Protein AF-A0A672KM28-F1 (afdb_monomer_lite)

InterPro domains:
  IPR000195 Rab-GAP-TBC domain [PF00566] (2-57)
  IPR000195 Rab-GAP-TBC domain [PS50086] (1-40)
  IPR035969 Rab-GAP-TBC domain superfamily [SSF47923] (1-80)
  IPR050302 Rab GTPase-activating TBC domain-containing protein [PTHR47219] (2-78)

Foldseek 3Di:
DDVLVVLVCVLLVCCVVVCCPLQDPPVLSVVLVVCCVVVNDVLSVLVVVLLCVVCVVVLVPDPDSVSNSVSSVVSRVDPPPDCPPPSVCSSDPPPPPDD

pLDDT: mean 72.32, std 15.63, range [36.97, 88.25]

Sequence (99 aa):
MNRHDVMWTLVVSRWFICLYVDILPVETVLRIWDCLFYEGSKILFRVALTLIRHHQNLISQAQSLPEICERFKQITHGEYVEDSSNTPLIFFPAPLSMH

Secondary structure (DSSP, 8-state):
--HHHHHHHHHHHHHHHTTTTTTS-HHHHHHHHHHHHHH-THHHHHHHHHHHHHTHHHHHT--SHHHHHHHHHHHHHS---S-TTTHHHHHS-------

Radius of gyration: 14.82 Å; chains: 1; bounding box: 28×36×39 Å

Structure (mmCIF, N/CA/C/O backbone):
data_AF-A0A672KM28-F1
#
_entry.id   AF-A0A672KM28-F1
#
loop_
_atom_site.group_PDB
_atom_site.id
_atom_site.type_symbol
_atom_site.label_atom_id
_atom_site.label_alt_id
_atom_site.label_comp_id
_atom_site.label_asym_id
_atom_site.label_entity_id
_atom_site.label_seq_id
_atom_site.pdbx_PDB_ins_code
_atom_site.Cartn_x
_atom_site.Cartn_y
_atom_site.Cartn_z
_atom_site.occupancy
_atom_site.B_iso_or_equiv
_atom_site.auth_seq_id
_atom_site.auth_comp_id
_atom_site.auth_asym_id
_atom_site.auth_atom_id
_atom_site.pdbx_PDB_model_num
ATOM 1 N N . MET A 1 1 ? 8.017 -12.128 21.179 1.00 52.12 1 MET A N 1
ATOM 2 C CA . MET A 1 1 ? 7.391 -11.541 19.975 1.00 52.12 1 MET A CA 1
ATOM 3 C C . MET A 1 1 ? 5.896 -11.418 20.230 1.00 52.12 1 MET A C 1
ATOM 5 O O . MET A 1 1 ? 5.265 -12.429 20.519 1.00 52.12 1 MET A O 1
ATOM 9 N N . ASN A 1 2 ? 5.338 -10.208 20.222 1.00 61.69 2 ASN A N 1
ATOM 10 C CA . ASN A 1 2 ? 3.908 -9.998 20.467 1.00 61.69 2 ASN A CA 1
ATOM 11 C C . ASN A 1 2 ? 3.105 -10.484 19.248 1.00 61.69 2 ASN A C 1
ATOM 13 O O . ASN A 1 2 ? 3.443 -10.127 18.125 1.00 61.69 2 ASN A O 1
ATOM 17 N N . ARG A 1 3 ? 2.042 -11.282 19.433 1.00 61.84 3 ARG A N 1
ATOM 18 C CA . ARG A 1 3 ? 1.231 -11.829 18.315 1.00 61.84 3 ARG A CA 1
ATOM 19 C C . ARG A 1 3 ? 0.689 -10.746 17.370 1.00 61.84 3 ARG A C 1
ATOM 21 O O . ARG A 1 3 ? 0.528 -11.000 16.182 1.00 61.84 3 ARG A O 1
ATOM 28 N N . HIS A 1 4 ? 0.450 -9.543 17.892 1.00 65.75 4 HIS A N 1
ATOM 29 C CA . HIS A 1 4 ? -0.005 -8.384 17.121 1.00 65.75 4 HIS A CA 1
ATOM 30 C C . HIS A 1 4 ? 1.023 -7.893 16.090 1.00 65.75 4 HIS A C 1
ATOM 32 O O . HIS A 1 4 ? 0.639 -7.485 14.999 1.00 65.75 4 HIS A O 1
ATOM 38 N N . ASP A 1 5 ? 2.315 -7.988 16.406 1.00 65.12 5 ASP A N 1
ATOM 39 C CA . ASP A 1 5 ? 3.414 -7.571 15.525 1.00 65.12 5 ASP A CA 1
ATOM 40 C C . ASP A 1 5 ? 3.515 -8.490 14.293 1.00 65.12 5 ASP A C 1
ATOM 42 O O . ASP A 1 5 ? 3.616 -8.059 13.142 1.00 65.12 5 ASP A O 1
ATOM 46 N N . VAL A 1 6 ? 3.335 -9.793 14.533 1.00 73.00 6 VAL A N 1
ATOM 47 C CA . VAL A 1 6 ? 3.306 -10.815 13.480 1.00 73.00 6 VAL A CA 1
ATOM 48 C C . VAL A 1 6 ? 2.109 -10.608 12.545 1.00 73.00 6 VAL A C 1
ATOM 50 O O . VAL A 1 6 ? 2.267 -10.678 11.331 1.00 73.00 6 VAL A O 1
ATOM 53 N N . MET A 1 7 ? 0.922 -10.304 13.082 1.00 74.06 7 MET A N 1
ATOM 54 C CA . MET A 1 7 ? -0.280 -10.039 12.274 1.00 74.06 7 MET A CA 1
ATOM 55 C C . MET A 1 7 ? -0.097 -8.827 11.352 1.00 74.06 7 MET A C 1
ATOM 57 O O . MET A 1 7 ? -0.408 -8.908 10.166 1.00 74.06 7 MET A O 1
ATOM 61 N N . TRP A 1 8 ? 0.444 -7.726 11.879 1.00 73.69 8 TRP A N 1
ATOM 62 C CA . TRP A 1 8 ? 0.675 -6.506 11.104 1.00 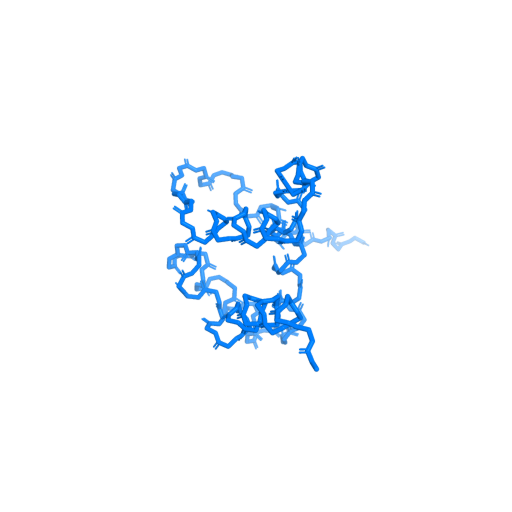73.69 8 TRP A CA 1
ATOM 63 C C . TRP A 1 8 ? 1.692 -6.722 9.983 1.00 73.69 8 TRP A C 1
ATOM 65 O O . TRP A 1 8 ? 1.449 -6.368 8.828 1.00 73.69 8 TRP A O 1
ATOM 75 N N . THR A 1 9 ? 2.804 -7.381 10.314 1.00 80.31 9 THR A N 1
ATOM 76 C CA . THR A 1 9 ? 3.858 -7.705 9.352 1.00 80.31 9 THR A CA 1
ATOM 77 C C . THR A 1 9 ? 3.315 -8.556 8.206 1.00 80.31 9 THR A C 1
ATOM 79 O O . THR A 1 9 ? 3.625 -8.279 7.050 1.00 80.31 9 THR A O 1
ATOM 82 N N . LEU A 1 10 ? 2.458 -9.544 8.482 1.00 79.38 10 LEU A N 1
ATOM 83 C CA . LEU A 1 10 ? 1.845 -10.394 7.452 1.00 79.38 10 LEU A CA 1
ATOM 84 C C . LEU A 1 10 ? 0.906 -9.622 6.514 1.00 79.38 10 LEU A C 1
ATOM 86 O O . LEU A 1 10 ? 0.954 -9.825 5.303 1.00 79.38 10 LEU A O 1
ATOM 90 N N . VAL A 1 11 ? 0.076 -8.722 7.048 1.00 76.81 11 VAL A N 1
ATOM 91 C CA . VAL A 1 11 ? -0.848 -7.915 6.232 1.00 76.81 11 VAL A CA 1
ATOM 92 C C . VAL A 1 11 ? -0.075 -7.003 5.281 1.00 76.81 11 VAL A C 1
ATOM 94 O O . VAL A 1 11 ? -0.336 -7.005 4.080 1.00 76.81 11 VAL A O 1
ATOM 97 N N . VAL A 1 12 ? 0.908 -6.268 5.804 1.00 78.12 12 VAL A N 1
ATOM 98 C CA . VAL A 1 12 ? 1.685 -5.304 5.017 1.00 78.12 12 VAL A CA 1
ATOM 99 C C . VAL A 1 12 ? 2.612 -6.017 4.032 1.00 78.12 12 VAL A C 1
ATOM 101 O O . VAL A 1 12 ? 2.670 -5.637 2.867 1.00 78.12 12 VAL A O 1
ATOM 104 N N . SER A 1 13 ? 3.303 -7.082 4.452 1.00 83.44 13 SER A N 1
ATOM 105 C CA . SER A 1 13 ? 4.191 -7.847 3.561 1.00 83.44 13 SER A CA 1
ATOM 106 C C . SER A 1 13 ? 3.444 -8.480 2.391 1.00 83.44 13 SER A C 1
ATOM 108 O O . SER A 1 13 ? 3.978 -8.491 1.283 1.00 83.44 13 SER A O 1
ATOM 110 N N . ARG A 1 14 ? 2.196 -8.928 2.585 1.00 82.88 14 ARG A N 1
ATOM 111 C CA . ARG A 1 14 ? 1.380 -9.489 1.500 1.00 82.88 14 ARG A CA 1
ATOM 112 C C . ARG A 1 14 ? 1.166 -8.496 0.358 1.00 82.88 14 ARG A C 1
ATOM 114 O O . ARG A 1 14 ? 1.202 -8.898 -0.797 1.00 82.88 14 ARG A O 1
ATOM 121 N N . TRP A 1 15 ? 1.011 -7.206 0.654 1.00 81.50 15 TRP A N 1
ATOM 122 C CA . TRP A 1 15 ? 0.848 -6.170 -0.373 1.00 81.50 15 TRP A CA 1
ATOM 123 C C . TRP A 1 15 ? 2.068 -6.061 -1.290 1.00 81.50 15 TRP A C 1
ATOM 125 O O . TRP A 1 15 ? 1.922 -5.978 -2.508 1.00 81.50 15 TRP A O 1
ATOM 135 N N . PHE A 1 16 ? 3.265 -6.111 -0.703 1.00 83.19 16 PHE A N 1
ATOM 136 C CA . PHE A 1 16 ? 4.521 -5.995 -1.440 1.00 83.19 16 PHE A CA 1
ATOM 137 C C . PHE A 1 16 ? 4.925 -7.301 -2.132 1.00 83.19 16 PHE A C 1
ATOM 139 O O . PHE A 1 16 ? 5.433 -7.252 -3.246 1.00 83.19 16 PHE A O 1
ATOM 146 N N . ILE A 1 17 ? 4.680 -8.459 -1.511 1.00 84.12 17 ILE A N 1
ATOM 147 C CA . ILE A 1 17 ? 5.007 -9.773 -2.091 1.00 84.12 17 ILE A CA 1
ATOM 148 C C . ILE A 1 17 ? 4.091 -10.082 -3.278 1.00 84.12 17 ILE A C 1
ATOM 150 O O . ILE A 1 17 ? 4.574 -10.512 -4.321 1.00 84.12 17 ILE A O 1
ATOM 154 N N . CYS A 1 18 ? 2.786 -9.829 -3.145 1.00 84.12 18 CYS A N 1
ATOM 155 C CA . CYS A 1 18 ? 1.822 -10.071 -4.219 1.00 84.12 18 CYS A CA 1
ATOM 156 C C . CYS A 1 18 ? 1.726 -8.910 -5.220 1.00 84.12 18 CYS A C 1
ATOM 158 O O . CYS A 1 18 ? 0.883 -8.961 -6.111 1.00 84.12 18 CYS A O 1
ATOM 160 N N . LEU A 1 19 ? 2.522 -7.842 -5.064 1.00 82.31 19 LEU A N 1
ATOM 161 C CA . LEU A 1 19 ? 2.480 -6.642 -5.913 1.00 82.31 19 LEU A CA 1
ATOM 162 C C . LEU A 1 19 ? 1.050 -6.129 -6.166 1.00 82.31 19 LEU A C 1
ATOM 164 O O . LEU A 1 19 ? 0.711 -5.734 -7.281 1.00 82.31 19 LEU A O 1
ATOM 168 N N . TYR A 1 20 ? 0.213 -6.158 -5.126 1.00 83.19 20 TYR A N 1
ATOM 169 C CA . TYR A 1 20 ? -1.199 -5.755 -5.148 1.00 83.19 20 TYR A CA 1
ATOM 170 C C . TYR A 1 20 ? -2.153 -6.575 -6.043 1.00 83.1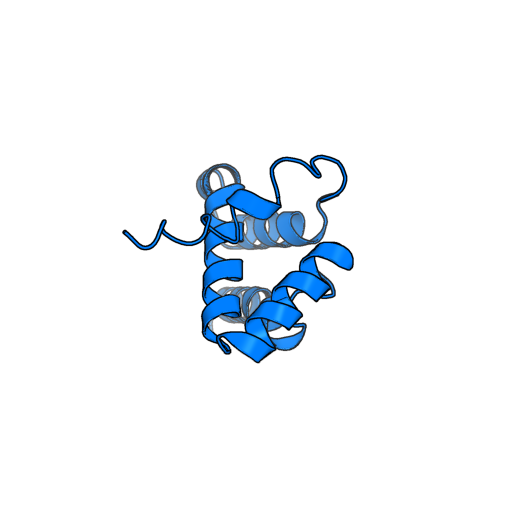9 20 TYR A C 1
ATOM 172 O O . TYR A 1 20 ? -3.331 -6.230 -6.095 1.00 83.19 20 TYR A O 1
ATOM 180 N N . VAL A 1 21 ? -1.709 -7.672 -6.675 1.00 80.00 21 VAL A N 1
ATOM 181 C CA . VAL A 1 21 ? -2.534 -8.523 -7.567 1.00 80.00 21 VAL A CA 1
ATOM 182 C C . VAL A 1 21 ? -3.792 -9.053 -6.877 1.00 80.00 21 VAL A C 1
ATOM 184 O O . VAL A 1 21 ? -4.872 -9.004 -7.449 1.00 80.00 21 VAL A O 1
ATOM 187 N N . ASP A 1 22 ? -3.661 -9.513 -5.632 1.00 75.75 22 ASP A N 1
ATOM 188 C CA . ASP A 1 22 ? -4.777 -10.069 -4.849 1.00 75.75 22 ASP A CA 1
ATOM 189 C C . ASP A 1 22 ? -5.593 -8.996 -4.107 1.00 75.75 22 ASP A C 1
ATOM 191 O O . ASP A 1 22 ? -6.438 -9.317 -3.274 1.00 75.75 22 ASP A O 1
ATOM 195 N N . ILE A 1 23 ? -5.270 -7.718 -4.320 1.00 75.25 23 ILE A N 1
ATOM 196 C CA . ILE A 1 23 ? -5.738 -6.598 -3.495 1.00 75.25 23 ILE A CA 1
ATOM 197 C C . ILE A 1 23 ? -6.545 -5.594 -4.318 1.00 75.25 23 ILE A C 1
ATOM 199 O O . ILE A 1 23 ? -7.447 -4.957 -3.786 1.00 75.25 23 ILE A O 1
ATOM 203 N N . LEU A 1 24 ? -6.198 -5.424 -5.594 1.00 77.06 24 LEU A N 1
ATOM 204 C CA . LEU A 1 24 ? -6.784 -4.437 -6.493 1.00 77.06 24 LEU A CA 1
ATOM 205 C C . LEU A 1 24 ? -7.262 -5.107 -7.789 1.00 77.06 24 LEU A C 1
ATOM 207 O O . LEU A 1 24 ? -6.748 -6.162 -8.158 1.00 77.06 24 LEU A O 1
ATOM 211 N N . PRO A 1 25 ? -8.200 -4.487 -8.527 1.00 77.75 25 PRO A N 1
ATOM 212 C CA . PRO A 1 25 ? -8.609 -4.979 -9.835 1.00 77.75 25 PRO A CA 1
ATOM 213 C C . PRO A 1 25 ? -7.422 -5.097 -10.793 1.00 77.75 25 PRO A C 1
ATOM 215 O O . PRO A 1 25 ? -6.534 -4.237 -10.801 1.00 77.75 25 PRO A O 1
ATOM 218 N N . VAL A 1 26 ? -7.457 -6.112 -11.660 1.00 80.19 26 VAL A N 1
ATOM 219 C CA . VAL A 1 26 ? -6.373 -6.426 -12.607 1.00 80.19 26 VAL A CA 1
ATOM 220 C C . VAL A 1 26 ? -5.933 -5.215 -13.435 1.00 80.19 26 VAL A C 1
ATOM 222 O O . VAL A 1 26 ? -4.739 -4.993 -13.599 1.00 80.19 26 VAL A O 1
ATOM 225 N N . GLU A 1 27 ? -6.863 -4.367 -13.879 1.00 78.12 27 GLU A N 1
ATOM 226 C CA . GLU A 1 27 ? -6.536 -3.158 -14.646 1.00 78.12 27 GLU A CA 1
ATOM 227 C C . GLU A 1 27 ? -5.666 -2.167 -13.861 1.00 78.12 27 GLU A C 1
ATOM 229 O O . GLU A 1 27 ? -4.746 -1.562 -14.410 1.00 78.12 27 GLU A O 1
ATOM 234 N N . THR A 1 28 ? -5.930 -2.007 -12.561 1.00 79.31 28 THR A N 1
ATOM 235 C CA . THR A 1 28 ? -5.140 -1.124 -11.692 1.00 79.31 28 THR A CA 1
ATOM 236 C C . THR A 1 28 ? -3.770 -1.731 -11.414 1.00 79.31 28 THR A C 1
ATOM 238 O O . THR A 1 28 ? -2.763 -1.026 -11.439 1.00 79.31 28 THR A O 1
ATOM 241 N N . VAL A 1 29 ? -3.717 -3.046 -11.203 1.00 84.69 29 VAL A N 1
ATOM 242 C CA . VAL A 1 29 ? -2.472 -3.786 -10.970 1.00 84.69 29 VAL A CA 1
ATOM 243 C C . VAL A 1 29 ? -1.541 -3.685 -12.176 1.00 84.69 29 VAL A C 1
ATOM 245 O O . VAL A 1 29 ? -0.365 -3.377 -12.003 1.00 84.69 29 VAL A O 1
ATOM 248 N N . LEU A 1 30 ? -2.066 -3.854 -13.393 1.00 83.75 30 LEU A N 1
ATOM 249 C CA . LEU A 1 30 ? -1.284 -3.720 -14.624 1.00 83.75 30 LEU A CA 1
ATOM 250 C C . LEU A 1 30 ? -0.673 -2.318 -14.761 1.00 83.75 30 LEU A C 1
ATOM 252 O O . LEU A 1 30 ? 0.515 -2.206 -15.042 1.00 83.75 30 LEU A O 1
ATOM 256 N N . ARG A 1 31 ? -1.419 -1.252 -14.439 1.00 82.69 31 ARG A N 1
ATOM 257 C CA . ARG A 1 31 ? -0.871 0.120 -14.425 1.00 82.69 31 ARG A CA 1
ATOM 258 C C . ARG A 1 31 ? 0.218 0.313 -13.369 1.00 82.69 31 ARG A C 1
ATOM 260 O O . ARG A 1 31 ? 1.214 0.987 -13.619 1.00 82.69 31 ARG A O 1
ATOM 267 N N . ILE A 1 32 ? 0.044 -0.266 -12.178 1.00 84.56 32 ILE A N 1
ATOM 268 C CA . ILE A 1 32 ? 1.081 -0.249 -11.134 1.00 84.56 32 ILE A CA 1
ATOM 269 C C . ILE A 1 32 ? 2.343 -0.945 -11.645 1.00 84.56 32 ILE A C 1
ATOM 271 O O . ILE A 1 32 ? 3.445 -0.464 -11.387 1.00 84.56 32 ILE A O 1
ATOM 275 N N . TRP A 1 33 ? 2.191 -2.051 -12.373 1.00 88.12 33 TRP A N 1
ATOM 276 C CA . TRP A 1 33 ? 3.302 -2.798 -12.951 1.00 88.12 33 TRP A CA 1
ATOM 277 C C . TRP A 1 33 ? 4.006 -2.022 -14.064 1.00 88.12 33 TRP A C 1
ATOM 279 O O . TRP A 1 33 ? 5.232 -1.959 -14.048 1.00 88.12 33 TRP A O 1
ATOM 289 N N . ASP A 1 34 ? 3.274 -1.355 -14.957 1.00 86.50 34 ASP A N 1
ATOM 290 C CA . ASP A 1 34 ? 3.864 -0.480 -15.979 1.00 86.50 34 ASP A CA 1
ATOM 291 C C . ASP A 1 34 ? 4.776 0.578 -15.337 1.00 86.50 34 ASP A C 1
ATOM 293 O O . ASP A 1 34 ? 5.934 0.757 -15.725 1.00 86.50 34 ASP A O 1
ATOM 297 N N . CYS A 1 35 ? 4.298 1.229 -14.275 1.00 83.25 35 CYS A N 1
ATOM 298 C CA . CYS A 1 35 ? 5.080 2.227 -13.549 1.00 83.25 35 CYS A CA 1
ATOM 299 C C . CYS A 1 35 ? 6.193 1.612 -12.692 1.00 83.25 35 CYS A C 1
ATOM 301 O O . CYS A 1 35 ? 7.235 2.240 -12.515 1.00 83.25 35 CYS A O 1
ATOM 303 N N . LEU A 1 36 ? 6.019 0.391 -12.181 1.00 87.38 36 LEU A N 1
ATOM 304 C CA . LEU A 1 36 ? 7.071 -0.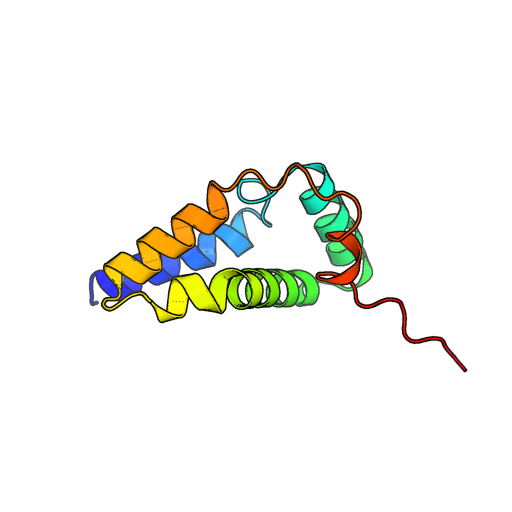354 -11.489 1.00 87.38 36 LEU A CA 1
ATOM 305 C C . LEU A 1 36 ? 8.249 -0.641 -12.427 1.00 87.38 36 LEU A C 1
ATOM 307 O O . LEU A 1 36 ? 9.395 -0.467 -12.018 1.00 87.38 36 LEU A O 1
ATOM 311 N N . PHE A 1 37 ? 7.985 -1.055 -13.667 1.00 87.19 37 PHE A N 1
ATOM 312 C CA . PHE A 1 37 ? 9.033 -1.323 -14.653 1.00 87.19 37 PHE A CA 1
ATOM 313 C C . PHE A 1 37 ? 9.673 -0.043 -15.207 1.00 87.19 37 PHE A C 1
ATOM 315 O O . PHE A 1 37 ? 10.838 -0.080 -15.597 1.00 87.19 37 PHE A O 1
ATOM 322 N N . TYR A 1 38 ? 8.952 1.084 -15.204 1.00 87.25 38 TYR A N 1
ATOM 323 C CA . TYR A 1 38 ? 9.460 2.375 -15.676 1.00 87.25 38 TYR A CA 1
ATOM 324 C C . TYR A 1 38 ? 10.199 3.197 -14.597 1.00 87.25 38 TYR A C 1
ATOM 326 O O . TYR A 1 38 ? 11.349 3.581 -14.797 1.00 87.25 38 TYR A O 1
ATOM 334 N N . GLU A 1 39 ? 9.570 3.472 -13.446 1.00 85.31 39 GLU A N 1
ATOM 335 C CA . GLU A 1 39 ? 10.129 4.298 -12.353 1.00 85.31 39 GLU A CA 1
ATOM 336 C C . GLU A 1 39 ? 10.861 3.479 -11.272 1.00 85.31 39 GLU A C 1
ATOM 338 O O . GLU A 1 39 ? 11.670 4.023 -10.511 1.00 85.31 39 GLU A O 1
ATOM 343 N N . GLY A 1 40 ? 10.565 2.181 -11.160 1.00 86.81 40 GLY A N 1
ATOM 344 C CA . GLY A 1 40 ? 11.107 1.288 -10.134 1.00 86.81 40 GLY A CA 1
ATOM 345 C C . GLY A 1 40 ? 10.217 1.113 -8.893 1.00 86.81 40 GLY A C 1
ATOM 346 O O . GLY A 1 40 ? 9.078 1.576 -8.803 1.00 86.81 40 GLY A O 1
ATOM 347 N N . SER A 1 41 ? 10.757 0.435 -7.873 1.00 88.25 41 SER A N 1
ATOM 348 C CA . SER A 1 41 ? 10.007 -0.053 -6.696 1.00 88.25 41 SER A CA 1
ATOM 349 C C . SER A 1 41 ? 9.406 1.027 -5.789 1.00 88.25 41 SER A C 1
ATOM 351 O O . SER A 1 41 ? 8.561 0.720 -4.945 1.00 88.25 41 SER A O 1
ATOM 353 N N . LYS A 1 42 ? 9.774 2.302 -5.972 1.00 85.94 42 LYS A N 1
ATOM 354 C CA . LYS A 1 42 ? 9.197 3.439 -5.230 1.00 85.94 42 LYS A CA 1
ATOM 355 C C . LYS A 1 42 ? 7.683 3.548 -5.423 1.00 85.94 42 LYS A C 1
ATOM 357 O O . LYS A 1 42 ? 6.989 4.003 -4.513 1.00 85.94 42 LYS A O 1
ATOM 362 N N . ILE A 1 43 ? 7.173 3.098 -6.571 1.00 86.94 43 ILE A N 1
ATOM 363 C CA . ILE A 1 43 ? 5.738 3.065 -6.860 1.00 86.94 43 ILE A CA 1
ATOM 364 C C . ILE A 1 43 ? 4.985 2.204 -5.847 1.00 86.94 43 ILE A C 1
ATOM 366 O O . ILE A 1 43 ? 3.936 2.628 -5.374 1.00 86.94 43 ILE A O 1
ATOM 370 N N . LEU A 1 44 ? 5.541 1.067 -5.421 1.00 86.69 44 LEU A N 1
ATOM 371 C CA . LEU A 1 44 ? 4.880 0.176 -4.460 1.00 86.69 44 LEU A CA 1
ATOM 372 C C . LEU A 1 44 ? 4.626 0.887 -3.123 1.00 86.69 44 LEU A C 1
ATOM 374 O O . LEU A 1 44 ? 3.536 0.824 -2.566 1.00 86.69 44 LEU A O 1
ATOM 378 N N . PHE A 1 45 ? 5.592 1.660 -2.628 1.00 87.00 45 PHE A N 1
ATOM 379 C CA . PHE A 1 45 ? 5.397 2.430 -1.396 1.00 87.00 45 PHE A CA 1
ATOM 380 C C . PHE A 1 45 ? 4.369 3.553 -1.557 1.00 87.00 45 PHE A C 1
ATOM 382 O O . PHE A 1 45 ? 3.571 3.788 -0.648 1.00 87.00 45 PHE A O 1
ATOM 389 N N . ARG A 1 46 ? 4.353 4.227 -2.715 1.00 85.38 46 ARG A N 1
ATOM 390 C CA . ARG A 1 46 ? 3.335 5.242 -3.029 1.00 85.38 46 ARG A CA 1
ATOM 391 C C . ARG A 1 46 ? 1.941 4.623 -3.036 1.00 85.38 46 ARG A C 1
ATOM 393 O O . ARG A 1 46 ? 1.040 5.184 -2.426 1.00 85.38 46 ARG A O 1
ATOM 400 N N . VAL A 1 47 ? 1.796 3.443 -3.641 1.00 84.75 47 VAL A N 1
ATOM 401 C CA . VAL A 1 47 ? 0.548 2.671 -3.665 1.00 84.75 47 VAL A CA 1
ATOM 402 C C . VAL A 1 47 ? 0.064 2.366 -2.255 1.00 84.75 47 VAL A C 1
ATOM 404 O O . VAL A 1 47 ? -1.067 2.705 -1.910 1.00 84.75 47 VAL A O 1
ATOM 407 N N . ALA A 1 48 ? 0.930 1.787 -1.416 1.00 85.62 48 ALA A N 1
ATOM 408 C CA . ALA A 1 48 ? 0.597 1.484 -0.026 1.00 85.62 48 ALA A CA 1
ATOM 409 C C . ALA A 1 48 ? 0.115 2.731 0.728 1.00 85.62 48 ALA A C 1
ATOM 411 O O . ALA A 1 48 ? -0.924 2.696 1.386 1.00 85.62 48 ALA A O 1
ATOM 412 N N . LEU A 1 49 ? 0.846 3.844 0.618 1.00 83.75 49 LEU A N 1
ATOM 413 C CA . LEU A 1 49 ? 0.502 5.077 1.320 1.00 83.75 49 LEU A CA 1
ATOM 414 C C . LEU A 1 49 ? -0.819 5.665 0.818 1.00 83.75 49 LEU A C 1
ATOM 416 O O . LEU A 1 49 ? -1.625 6.126 1.621 1.00 83.75 49 LEU A O 1
ATOM 420 N N . THR A 1 50 ? -1.061 5.627 -0.489 1.00 83.88 50 THR A N 1
ATOM 421 C CA . THR A 1 50 ? -2.318 6.075 -1.088 1.00 83.88 50 THR A CA 1
ATOM 422 C C . THR A 1 50 ? -3.503 5.258 -0.581 1.00 83.88 50 THR A C 1
ATOM 424 O O . THR A 1 50 ? -4.504 5.844 -0.171 1.00 83.88 50 THR A O 1
ATOM 427 N N . LEU A 1 51 ? -3.380 3.929 -0.520 1.00 80.31 51 LEU A N 1
ATOM 428 C CA . LEU A 1 51 ? -4.424 3.057 0.028 1.00 80.31 51 LEU A CA 1
ATOM 429 C C . LEU A 1 51 ? -4.718 3.375 1.496 1.00 80.31 51 LEU A C 1
ATOM 431 O O . LEU A 1 51 ? -5.883 3.488 1.879 1.00 80.31 51 LEU A O 1
ATOM 435 N N . ILE A 1 52 ? -3.674 3.590 2.301 1.00 82.19 52 ILE A N 1
ATOM 436 C CA . ILE A 1 52 ? -3.806 3.984 3.710 1.00 82.19 52 ILE A CA 1
ATOM 437 C C . ILE A 1 52 ? -4.491 5.346 3.832 1.00 82.19 52 ILE A C 1
ATOM 439 O O . ILE A 1 52 ? -5.392 5.502 4.649 1.00 82.19 52 ILE A O 1
ATOM 443 N N . ARG A 1 53 ? -4.103 6.329 3.012 1.00 82.69 53 ARG A N 1
ATOM 444 C CA . ARG A 1 53 ? -4.699 7.673 3.019 1.00 82.69 53 ARG A CA 1
ATOM 445 C C . ARG A 1 53 ? -6.169 7.650 2.622 1.00 82.69 53 ARG A C 1
ATOM 447 O O . ARG A 1 53 ? -6.967 8.342 3.244 1.00 82.69 53 ARG A O 1
ATOM 454 N N . HIS A 1 54 ? -6.533 6.847 1.626 1.00 80.56 54 HIS A N 1
ATOM 455 C CA . HIS A 1 54 ? -7.921 6.708 1.193 1.00 80.56 54 HIS A CA 1
ATOM 456 C C . HIS A 1 54 ? -8.803 6.111 2.300 1.00 80.56 54 HIS A C 1
ATOM 458 O O . HIS A 1 54 ? -9.914 6.576 2.537 1.00 80.56 54 HIS A O 1
ATOM 464 N N . HIS A 1 55 ? -8.267 5.150 3.053 1.00 80.12 55 HIS A N 1
ATOM 465 C CA . HIS A 1 55 ? -8.965 4.500 4.162 1.00 80.12 55 HIS A CA 1
ATOM 466 C C . HIS A 1 55 ? -8.634 5.118 5.523 1.00 80.12 55 HIS A C 1
ATOM 468 O O . HIS A 1 55 ? -8.975 4.543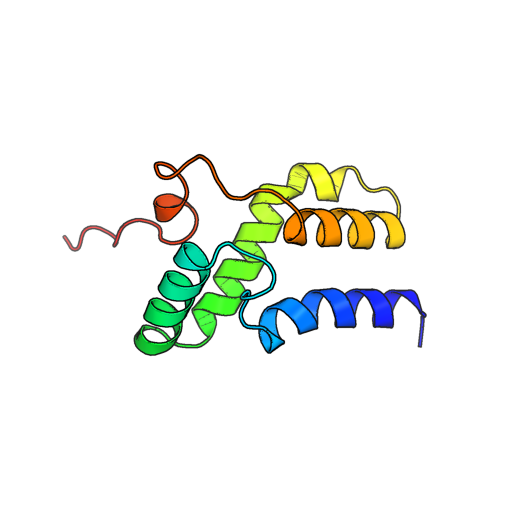 6.556 1.00 80.12 55 HIS A O 1
ATOM 474 N N . GLN A 1 56 ? -8.001 6.296 5.558 1.00 81.88 56 GLN A N 1
ATOM 475 C CA . GLN A 1 56 ? -7.530 6.910 6.800 1.00 81.88 56 GLN A CA 1
ATOM 476 C C . GLN A 1 56 ? -8.682 7.117 7.784 1.00 81.88 56 GLN A C 1
ATOM 478 O O . GLN A 1 56 ? -8.520 6.833 8.963 1.00 81.88 56 GLN A O 1
ATOM 483 N N . ASN A 1 57 ? -9.852 7.537 7.293 1.00 81.19 57 ASN A N 1
ATOM 484 C CA . ASN A 1 57 ? -11.049 7.731 8.115 1.00 81.19 57 ASN A CA 1
ATOM 485 C C . ASN A 1 57 ? -11.573 6.415 8.717 1.00 81.19 57 ASN A C 1
ATOM 487 O O . ASN A 1 57 ? -12.054 6.404 9.846 1.00 81.19 57 ASN A O 1
ATOM 491 N N . LEU A 1 58 ? -11.467 5.300 7.984 1.00 80.69 58 LEU A N 1
ATOM 492 C CA . LEU A 1 58 ? -11.829 3.964 8.473 1.00 80.69 58 LEU A CA 1
ATOM 493 C C . LEU A 1 58 ? -10.817 3.457 9.505 1.00 80.69 58 LEU A C 1
ATOM 495 O O . LEU A 1 58 ? -11.199 2.883 10.522 1.00 80.69 58 LEU A O 1
ATOM 499 N N . ILE A 1 59 ? -9.529 3.691 9.257 1.00 82.38 59 ILE A N 1
ATOM 500 C CA . ILE A 1 59 ? -8.439 3.287 10.147 1.00 82.38 59 ILE A CA 1
ATOM 501 C C . ILE A 1 59 ? -8.460 4.111 11.439 1.00 82.38 59 ILE A C 1
ATOM 503 O O . ILE A 1 59 ? -8.279 3.552 12.515 1.00 82.38 59 ILE A O 1
ATOM 507 N N . SER A 1 60 ? -8.737 5.416 11.365 1.00 83.69 60 SER A N 1
ATOM 508 C CA . SER A 1 60 ? -8.768 6.307 12.533 1.00 83.69 60 SER A CA 1
ATOM 509 C C . SER A 1 60 ? -9.910 6.010 13.502 1.00 83.69 60 SER A C 1
ATOM 511 O O . SER A 1 60 ? -9.855 6.430 14.651 1.00 83.69 60 SER A O 1
ATOM 513 N N . GLN A 1 61 ? -10.956 5.317 13.045 1.00 85.19 61 GLN A N 1
ATOM 514 C CA . GLN A 1 61 ? -12.080 4.897 13.886 1.00 85.19 61 GLN A CA 1
ATOM 515 C C . GLN A 1 61 ? -11.798 3.609 14.670 1.00 85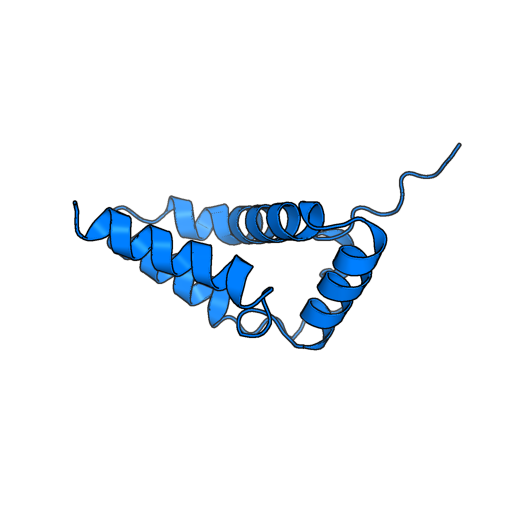.19 61 GLN A C 1
ATOM 517 O O . GLN A 1 61 ? -12.562 3.278 15.574 1.00 85.19 61 GLN A O 1
ATOM 522 N N . ALA A 1 62 ? -10.736 2.872 14.339 1.00 85.06 62 ALA A N 1
ATOM 523 C CA . ALA A 1 62 ? -10.379 1.655 15.051 1.00 85.06 62 ALA A CA 1
ATOM 524 C C . ALA A 1 62 ? -9.781 1.983 16.428 1.00 85.06 62 ALA A C 1
ATOM 526 O O . ALA A 1 62 ? -8.887 2.820 16.552 1.00 85.06 62 ALA A O 1
ATOM 527 N N . GLN A 1 63 ? -10.248 1.292 17.465 1.00 81.94 63 GLN A N 1
ATOM 528 C CA . GLN A 1 63 ? -9.824 1.500 18.854 1.00 81.94 63 GLN A CA 1
ATOM 529 C C . GLN A 1 63 ? -8.772 0.481 19.307 1.00 81.94 63 GLN A C 1
ATOM 531 O O . GLN A 1 63 ? -8.242 0.570 20.414 1.00 81.94 63 GLN A O 1
ATOM 536 N N . SER A 1 64 ? -8.454 -0.502 18.460 1.00 81.06 64 SER A N 1
ATOM 537 C CA . SER A 1 64 ? -7.501 -1.562 18.777 1.00 81.06 64 SER A CA 1
ATOM 538 C C . SER A 1 64 ? -6.727 -2.053 17.548 1.00 81.06 64 SER A C 1
ATOM 540 O O . SER A 1 64 ? -7.211 -1.999 16.419 1.00 81.06 64 SER A O 1
ATOM 542 N N . LEU A 1 65 ? -5.517 -2.583 17.765 1.00 76.50 65 LEU A N 1
ATOM 543 C CA . LEU A 1 65 ? -4.692 -3.178 16.701 1.00 76.50 65 LEU A CA 1
ATOM 544 C C . LEU A 1 65 ? -5.407 -4.292 15.905 1.00 76.50 65 LEU A C 1
ATOM 546 O O . LEU A 1 65 ? -5.262 -4.317 14.680 1.00 76.50 65 LEU A O 1
ATOM 550 N N . PRO A 1 66 ? -6.181 -5.202 16.536 1.00 80.38 66 PRO A N 1
ATOM 551 C CA . PRO A 1 66 ? -6.982 -6.182 15.805 1.00 80.38 66 PRO A CA 1
ATOM 552 C C . PRO A 1 66 ? -8.022 -5.547 14.876 1.00 80.38 66 PRO A C 1
ATOM 554 O O . PRO A 1 66 ? -8.156 -5.992 13.740 1.00 80.38 66 PRO A O 1
ATOM 557 N N . GLU A 1 67 ? -8.712 -4.489 15.315 1.00 81.56 67 GLU A N 1
ATOM 558 C CA . GLU A 1 67 ? -9.665 -3.770 14.462 1.00 81.56 67 GLU A CA 1
ATOM 559 C C . GLU A 1 67 ? -8.969 -3.095 13.288 1.00 81.56 67 GLU A C 1
ATOM 561 O O . GLU A 1 67 ? -9.461 -3.196 12.170 1.00 81.56 67 GLU A O 1
ATOM 566 N N . ILE A 1 68 ? -7.808 -2.467 13.504 1.00 81.81 68 ILE A N 1
ATOM 567 C CA . ILE A 1 68 ? -7.019 -1.886 12.410 1.00 81.81 68 ILE A CA 1
ATOM 568 C C . ILE A 1 68 ? -6.697 -2.973 11.378 1.00 81.81 68 ILE A C 1
ATOM 570 O O . ILE A 1 68 ? -6.943 -2.774 10.193 1.00 81.81 68 ILE A O 1
ATOM 574 N N . CYS A 1 69 ? -6.212 -4.142 11.807 1.00 77.88 69 CYS A N 1
ATOM 575 C CA . CYS A 1 69 ? -5.932 -5.253 10.892 1.00 77.88 69 CYS A CA 1
ATOM 576 C C . CYS A 1 69 ? -7.181 -5.685 10.111 1.00 77.88 69 CYS A C 1
ATOM 578 O O . CYS A 1 69 ? -7.089 -5.962 8.918 1.00 77.88 69 CYS A O 1
ATOM 580 N N . GLU A 1 70 ? -8.345 -5.716 10.757 1.00 80.38 70 GLU A N 1
ATOM 581 C CA . GLU A 1 70 ? -9.604 -6.069 10.106 1.00 80.38 70 GLU A CA 1
ATOM 582 C C . GLU A 1 70 ? -10.046 -5.008 9.088 1.00 80.38 70 GLU A C 1
ATOM 584 O O . GLU A 1 70 ? -10.417 -5.346 7.966 1.00 80.38 70 GLU A O 1
ATOM 589 N N . ARG A 1 71 ? -9.904 -3.716 9.410 1.00 80.94 71 ARG A N 1
ATOM 590 C CA . ARG A 1 71 ? -10.135 -2.621 8.452 1.00 80.94 71 ARG A CA 1
ATOM 591 C C . ARG A 1 71 ? -9.172 -2.697 7.272 1.00 80.94 71 ARG A C 1
ATOM 593 O O . ARG A 1 71 ? -9.595 -2.513 6.140 1.00 80.94 71 ARG A O 1
ATOM 600 N N . PHE A 1 72 ? -7.906 -3.037 7.506 1.00 78.50 72 PHE A N 1
ATOM 601 C CA . PHE A 1 72 ? -6.931 -3.252 6.435 1.00 78.50 72 PHE A CA 1
ATOM 602 C C . PHE A 1 72 ? -7.292 -4.437 5.538 1.00 78.50 72 PHE A C 1
ATOM 604 O O . PHE A 1 72 ? -7.070 -4.362 4.334 1.00 78.50 72 PHE A O 1
ATOM 611 N N . LYS A 1 73 ? -7.885 -5.511 6.073 1.00 75.25 73 LYS A N 1
ATOM 612 C CA . LYS A 1 73 ? -8.426 -6.590 5.231 1.00 75.25 73 LYS A CA 1
ATOM 613 C C . LYS A 1 73 ? -9.595 -6.103 4.379 1.00 75.25 73 LYS A C 1
ATOM 615 O O . LYS A 1 73 ? -9.691 -6.504 3.226 1.00 75.25 73 LYS A O 1
ATOM 620 N N . GLN A 1 74 ? -10.440 -5.209 4.892 1.00 74.00 74 GLN A N 1
ATOM 621 C CA . GLN A 1 74 ? -11.538 -4.630 4.105 1.00 74.00 74 GLN A CA 1
ATOM 622 C C . GLN A 1 74 ? -11.027 -3.821 2.904 1.00 74.00 74 GLN A C 1
ATOM 624 O O . GLN A 1 74 ? -11.645 -3.887 1.848 1.00 74.00 74 GLN A O 1
ATOM 629 N N . ILE A 1 75 ? -9.855 -3.176 3.010 1.00 73.50 75 ILE A N 1
ATOM 630 C CA . ILE A 1 75 ? -9.174 -2.535 1.863 1.00 73.50 75 ILE A CA 1
ATOM 631 C C . ILE A 1 75 ? -8.931 -3.546 0.732 1.00 73.50 75 ILE A C 1
ATOM 633 O O . ILE A 1 75 ? -9.014 -3.194 -0.437 1.00 73.50 75 ILE A O 1
ATOM 637 N N . THR A 1 76 ? -8.648 -4.806 1.079 1.00 66.62 76 THR A N 1
ATOM 638 C CA . THR A 1 76 ? -8.346 -5.885 0.121 1.00 66.62 76 THR A CA 1
ATOM 639 C C . THR A 1 76 ? -9.583 -6.586 -0.443 1.00 66.62 76 THR A C 1
ATOM 641 O O . THR A 1 76 ? -9.468 -7.339 -1.401 1.00 66.62 76 THR A O 1
ATOM 644 N N . HIS A 1 77 ? -10.758 -6.359 0.153 1.00 62.28 77 HIS A N 1
ATOM 645 C CA . HIS A 1 77 ? -12.026 -6.988 -0.235 1.00 62.28 77 HIS A CA 1
ATOM 646 C C . HIS A 1 77 ? -13.033 -5.998 -0.842 1.00 62.28 77 HIS A C 1
ATOM 648 O O . HIS A 1 77 ? -14.140 -6.403 -1.189 1.00 62.28 77 HIS A O 1
ATOM 654 N N . GLY A 1 78 ? -12.685 -4.712 -0.940 1.00 54.12 78 GLY A N 1
ATOM 655 C CA . GLY A 1 78 ? -13.559 -3.689 -1.503 1.00 54.12 78 GLY A CA 1
ATOM 656 C C . GLY A 1 78 ? -13.653 -3.796 -3.023 1.00 54.12 78 GLY A C 1
ATOM 657 O O . GLY A 1 78 ? -12.634 -3.865 -3.708 1.00 54.12 78 GLY A O 1
ATOM 658 N N . GLU A 1 79 ? -14.879 -3.774 -3.544 1.00 48.25 79 GLU A N 1
ATOM 659 C CA . GLU A 1 79 ? -15.184 -3.627 -4.968 1.00 48.25 79 GLU A CA 1
ATOM 660 C C . GLU A 1 79 ? -14.623 -2.280 -5.463 1.00 48.25 79 GLU A C 1
ATOM 662 O O . GLU A 1 79 ? -15.272 -1.241 -5.415 1.00 48.25 79 GLU A O 1
ATOM 667 N N . TYR A 1 80 ? -13.367 -2.266 -5.917 1.00 52.88 80 TYR A N 1
ATOM 668 C CA . TYR A 1 80 ? -12.754 -1.120 -6.607 1.00 52.88 80 TYR A CA 1
ATOM 669 C C . TYR A 1 80 ? -13.195 -1.071 -8.082 1.00 52.88 80 TYR A C 1
ATOM 671 O O . TYR A 1 80 ? -12.413 -0.810 -8.991 1.00 52.88 80 TYR A O 1
ATOM 679 N N . VAL A 1 81 ? -14.466 -1.369 -8.319 1.00 45.06 81 VAL A N 1
ATOM 680 C CA . VAL A 1 81 ? -15.160 -1.278 -9.600 1.00 45.06 81 VAL A CA 1
ATOM 681 C C . VAL A 1 81 ? -16.306 -0.330 -9.283 1.00 45.06 81 VAL A C 1
ATOM 683 O O . VAL A 1 81 ? -17.199 -0.711 -8.550 1.00 45.06 81 VAL A O 1
ATOM 686 N N . GLU A 1 82 ? -16.164 0.978 -9.500 1.00 43.50 82 GLU A N 1
ATOM 687 C CA . GLU A 1 82 ? -17.095 1.648 -10.424 1.00 43.50 82 GLU A CA 1
ATOM 688 C C . GLU A 1 82 ? -16.714 3.098 -10.774 1.00 43.50 82 GLU A C 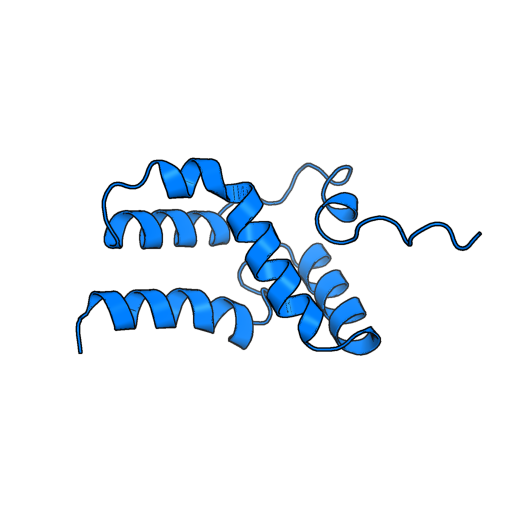1
ATOM 690 O O . GLU A 1 82 ? -17.455 3.750 -11.501 1.00 43.50 82 GLU A O 1
ATOM 695 N N . ASP A 1 83 ? -15.561 3.622 -10.337 1.00 40.53 83 ASP A N 1
ATOM 696 C CA . ASP A 1 83 ? -15.188 5.006 -10.671 1.00 40.53 83 ASP A CA 1
ATOM 697 C C . ASP A 1 83 ? -13.918 5.073 -11.532 1.00 40.53 83 ASP A C 1
ATOM 699 O O . ASP A 1 83 ? -12.816 5.455 -11.113 1.00 40.53 83 ASP A O 1
ATOM 703 N N . SER A 1 84 ? -14.093 4.682 -12.798 1.00 44.81 84 SER A N 1
ATOM 704 C CA . SER A 1 84 ? -13.112 4.797 -13.887 1.00 44.81 84 SER A CA 1
ATOM 705 C C . SER A 1 84 ? -12.599 6.229 -14.103 1.00 44.81 84 SER A C 1
ATOM 707 O O . SER A 1 84 ? -11.593 6.426 -14.784 1.00 44.81 84 SER A O 1
ATOM 709 N N . SER A 1 85 ? -13.259 7.227 -13.510 1.00 46.69 85 SER A N 1
ATOM 710 C CA . SER A 1 85 ? -12.938 8.649 -13.659 1.00 46.69 85 SER A CA 1
ATOM 711 C C . SER A 1 85 ? -11.965 9.178 -12.596 1.00 46.69 85 SER A C 1
ATOM 713 O O . SER A 1 85 ? -11.275 10.162 -12.849 1.00 46.69 85 SER A O 1
ATOM 715 N N . ASN A 1 86 ? -11.872 8.541 -11.420 1.00 44.47 86 ASN A N 1
ATOM 716 C CA . ASN A 1 86 ? -11.124 9.088 -10.274 1.00 44.47 86 ASN A CA 1
ATOM 717 C C . ASN A 1 86 ? -9.891 8.254 -9.869 1.00 44.47 86 ASN A C 1
ATOM 719 O O . ASN A 1 86 ? -8.960 8.752 -9.236 1.00 44.47 86 ASN A O 1
ATOM 723 N N . THR A 1 87 ? -9.831 6.991 -10.293 1.00 48.38 87 THR A N 1
ATOM 724 C CA . THR A 1 87 ? -8.667 6.112 -10.096 1.00 48.38 87 THR A CA 1
ATOM 725 C C . THR A 1 87 ? -7.347 6.608 -10.719 1.00 48.38 87 THR A C 1
ATOM 727 O O . THR A 1 87 ? -6.312 6.407 -10.075 1.00 48.38 87 THR A O 1
ATOM 730 N N . PRO A 1 88 ? -7.297 7.284 -11.892 1.00 49.59 88 PRO A N 1
ATOM 731 C CA . PRO A 1 88 ? -6.011 7.689 -12.464 1.00 49.59 88 PRO A CA 1
ATOM 732 C C . PRO A 1 88 ? -5.339 8.852 -11.714 1.00 49.59 88 PRO A C 1
ATOM 734 O O . PRO A 1 88 ? -4.114 8.876 -11.633 1.00 49.59 88 PRO A O 1
ATOM 737 N N . LEU A 1 89 ? -6.100 9.773 -11.109 1.00 46.00 89 LEU A N 1
ATOM 738 C CA . LEU A 1 89 ? -5.546 10.995 -10.500 1.00 46.00 89 LEU A CA 1
ATOM 739 C C . LEU A 1 89 ? -4.993 10.799 -9.081 1.00 46.00 89 LEU A C 1
ATOM 741 O O . LEU A 1 89 ? -4.092 11.524 -8.664 1.00 46.00 89 LEU A O 1
ATOM 745 N N . ILE A 1 90 ? -5.517 9.829 -8.324 1.00 51.59 90 ILE A N 1
ATOM 746 C CA . ILE A 1 90 ? -5.105 9.612 -6.926 1.00 51.59 90 ILE A CA 1
ATOM 747 C C . ILE A 1 90 ? -3.749 8.887 -6.855 1.00 51.59 90 ILE A C 1
ATOM 749 O O . ILE A 1 90 ? -2.942 9.136 -5.958 1.00 51.59 90 ILE A O 1
ATOM 753 N N . PHE A 1 91 ? -3.482 7.989 -7.804 1.00 51.09 91 PHE A N 1
ATOM 754 C CA . PHE A 1 91 ? -2.245 7.207 -7.854 1.00 51.09 91 PHE A CA 1
ATOM 755 C C . PHE A 1 91 ? -1.115 7.912 -8.600 1.00 51.09 91 PHE A C 1
ATOM 757 O O . PHE A 1 91 ? 0.046 7.891 -8.171 1.00 51.09 91 PHE A O 1
ATOM 764 N N . PHE A 1 92 ? -1.478 8.588 -9.683 1.00 52.41 92 PHE A N 1
ATOM 765 C CA . PHE A 1 92 ? -0.567 9.330 -10.526 1.00 52.41 92 PHE A CA 1
ATOM 766 C C . PHE A 1 92 ? -1.054 10.776 -10.546 1.00 52.41 92 PHE A C 1
ATOM 768 O O . PHE A 1 92 ? -1.960 11.097 -11.316 1.00 52.41 92 PHE A O 1
ATOM 775 N N . PRO A 1 93 ? -0.502 11.667 -9.692 1.00 42.84 93 PRO A N 1
ATOM 776 C CA . PRO A 1 93 ? -0.689 13.085 -9.942 1.00 42.84 93 PRO A CA 1
ATOM 777 C C . PRO A 1 93 ? -0.234 13.322 -11.382 1.00 42.84 93 PRO A C 1
ATOM 779 O O . PRO A 1 93 ? 0.816 12.808 -11.781 1.00 42.84 93 PRO A O 1
ATOM 782 N N . ALA A 1 94 ? -1.071 14.011 -12.163 1.00 42.78 94 ALA A N 1
ATOM 783 C CA . ALA A 1 94 ? -0.777 14.351 -13.549 1.00 42.78 94 ALA A CA 1
ATOM 784 C C . ALA A 1 94 ? 0.690 14.799 -13.670 1.00 42.78 94 ALA A C 1
ATOM 786 O O . ALA A 1 94 ? 1.173 15.475 -12.750 1.00 42.78 94 ALA A O 1
ATOM 787 N N . PRO A 1 95 ? 1.410 14.409 -14.743 1.00 40.78 95 PRO A N 1
ATOM 788 C CA . PRO A 1 95 ? 2.794 14.819 -14.916 1.00 40.78 95 PRO A CA 1
ATOM 789 C C . PRO A 1 95 ? 2.830 16.330 -14.735 1.00 40.78 95 PRO A C 1
ATOM 791 O O . PRO A 1 95 ? 2.092 17.043 -15.417 1.00 40.78 95 PRO A O 1
ATOM 794 N N . LEU A 1 96 ? 3.601 16.786 -13.739 1.00 43.91 96 LEU A N 1
ATOM 795 C CA . LEU A 1 96 ? 3.850 18.201 -13.501 1.00 43.91 96 LEU A CA 1
ATOM 796 C C . LEU A 1 96 ? 4.138 18.802 -14.868 1.00 43.91 96 LEU A C 1
ATOM 798 O O . LEU A 1 96 ? 5.097 18.391 -15.521 1.00 43.91 96 LEU A O 1
ATOM 802 N N . SER A 1 97 ? 3.238 19.672 -15.323 1.00 36.97 97 SER A N 1
ATOM 803 C CA . SER A 1 97 ? 3.363 20.387 -16.581 1.00 36.97 97 SER A CA 1
ATOM 804 C C . SER A 1 97 ? 4.761 20.977 -16.614 1.00 36.97 97 SER A C 1
ATOM 806 O O . SER A 1 97 ? 5.076 21.875 -15.834 1.00 36.97 97 SER A O 1
ATOM 808 N N . MET A 1 98 ? 5.604 20.381 -17.451 1.00 41.34 98 MET A N 1
ATOM 809 C CA . MET A 1 98 ? 6.951 20.838 -17.715 1.00 41.34 98 MET A CA 1
ATOM 810 C C . MET A 1 98 ? 6.786 22.192 -18.400 1.00 41.34 98 MET A C 1
ATOM 812 O O . MET A 1 98 ? 6.365 22.253 -19.555 1.00 41.34 98 MET A O 1
ATOM 816 N N . HIS A 1 99 ? 7.011 23.263 -17.648 1.00 37.34 99 HIS A N 1
ATOM 817 C CA . HIS A 1 99 ? 7.152 24.613 -18.166 1.00 37.34 99 HIS A CA 1
ATOM 818 C C . HIS A 1 99 ? 8.452 25.206 -17.633 1.00 37.34 99 HIS A C 1
ATOM 820 O O . HIS A 1 99 ? 8.818 24.878 -16.481 1.00 37.34 99 HIS A O 1
#

Organism: Sinocyclocheilus grahami (NCBI:txid75366)